Protein AF-A0A7C3DRB5-F1 (afdb_monomer)

Sequence (129 aa):
MKTIPMKATQDRTTARWTPAQTEQFLARLLDSKRLLDAFPGPLPAPCLLRRVPDKGGGEVEAVPLSGTVVVGCKGDSPLCFPEDEILSRRHFRVLVGRNGRCHAEDLHSRNGLWINGRRVQYRLLVHGD

Radius of gyration: 19.9 Å; Cα contacts (8 Å, |Δi|>4): 192; chains: 1; bounding box: 60×51×48 Å

Nearest PDB structures (foldseek):
  3gqs-assembly1_A  TM=7.608E-01  e=3.645E-04  Chlamydia trachomatis D/UW-3/CX
  3gqs-assembly2_B  TM=7.825E-01  e=1.497E-03  Chlamydia trachomatis D/UW-3/CX
  5t2f-assembly1_A  TM=7.765E-01  e=4.520E-03  Saccharomyces cerevisiae S288C
  3mdb-assembly1_A  TM=7.578E-01  e=1.004E-02  Homo sapiens
  1lgp-assembly1_A  TM=7.176E-01  e=3.647E-02  Homo sapiens

Mean predicted aligned error: 8.56 Å

Solvent-accessible surface area (backbone atoms only — not comparable to full-atom values): 7966 Å² total; per-residue (Å²): 142,81,88,76,83,80,76,77,81,80,73,84,81,74,78,80,71,51,73,67,57,47,51,57,48,50,52,51,52,50,52,49,46,53,49,56,75,46,35,94,70,85,81,63,86,55,51,48,78,44,70,43,87,71,96,70,70,59,52,42,48,76,47,75,59,65,56,68,48,50,32,16,26,52,70,91,41,94,52,41,41,73,86,42,82,78,47,26,52,58,21,29,35,41,34,44,43,99,85,71,48,39,32,40,35,40,55,80,27,88,78,59,40,69,59,94,93,36,79,45,61,65,43,80,56,57,95,84,110

Foldseek 3Di:
DDDDDDDPDPDDDPPDDDPVLVVLVVVLVVVLVLQVVLAPDDADAPWDKDQDPDDPSRHIDTGDDDAKAFAFCADDGPNHNVPDPQGHNGAWMWGQDPVRWIKIAGPPIPNADDDSNDGDRMDTDDPSD

Structure (mmCIF, N/CA/C/O backbone):
data_AF-A0A7C3DRB5-F1
#
_entry.id   AF-A0A7C3DRB5-F1
#
loop_
_atom_site.group_PDB
_atom_site.id
_atom_site.type_symbol
_atom_site.label_atom_id
_atom_site.label_alt_id
_atom_site.label_comp_id
_atom_site.label_asym_id
_atom_site.label_entity_id
_atom_site.label_seq_id
_atom_site.pdbx_PDB_ins_code
_atom_site.Cartn_x
_atom_site.Cartn_y
_atom_site.Cartn_z
_atom_site.occupancy
_atom_site.B_iso_or_equiv
_atom_site.auth_seq_id
_atom_site.auth_comp_id
_atom_site.auth_asym_id
_atom_site.auth_atom_id
_atom_site.pdbx_PDB_model_num
ATOM 1 N N . MET A 1 1 ? -43.120 -36.283 -28.402 1.00 39.75 1 MET A N 1
ATOM 2 C CA . MET A 1 1 ? -41.998 -36.526 -27.470 1.00 39.75 1 MET A CA 1
ATOM 3 C C . MET A 1 1 ? -40.693 -36.304 -28.224 1.00 39.75 1 MET A C 1
ATOM 5 O O . MET A 1 1 ? -40.384 -37.092 -29.104 1.00 39.75 1 MET A O 1
ATOM 9 N N . LYS A 1 2 ? -39.987 -35.194 -27.982 1.00 36.50 2 LYS A N 1
ATOM 10 C CA . LYS A 1 2 ? -38.650 -34.937 -28.543 1.00 36.50 2 LYS A CA 1
ATOM 11 C C . LYS A 1 2 ? -37.720 -34.622 -27.376 1.00 36.50 2 LYS A C 1
ATOM 13 O O . LYS A 1 2 ? -37.940 -33.648 -26.664 1.00 36.50 2 LYS A O 1
ATOM 18 N N . THR A 1 3 ? -36.754 -35.498 -27.149 1.00 36.56 3 THR A N 1
ATOM 19 C CA . THR A 1 3 ? -35.747 -35.411 -26.092 1.00 36.56 3 THR A CA 1
ATOM 20 C C . THR A 1 3 ? -34.784 -34.272 -26.419 1.00 36.56 3 THR A C 1
ATOM 22 O O . THR A 1 3 ? -34.144 -34.279 -27.468 1.00 36.56 3 THR A O 1
ATOM 25 N N . ILE A 1 4 ? -34.706 -33.275 -25.541 1.00 41.12 4 ILE A N 1
ATOM 26 C CA . ILE A 1 4 ? -33.722 -32.190 -25.618 1.00 41.12 4 ILE A CA 1
ATOM 27 C C . ILE A 1 4 ? -32.444 -32.715 -24.951 1.00 41.12 4 ILE A C 1
ATOM 29 O O . ILE A 1 4 ? -32.519 -33.117 -23.787 1.00 41.12 4 ILE A O 1
ATOM 33 N N . PRO A 1 5 ? -31.280 -32.749 -25.621 1.00 39.59 5 PRO A N 1
ATOM 34 C CA . PRO A 1 5 ? -30.053 -33.146 -24.953 1.00 39.59 5 PRO A CA 1
ATOM 35 C C . PRO A 1 5 ? -29.643 -32.040 -23.977 1.00 39.59 5 PRO A C 1
ATOM 37 O O . PRO A 1 5 ? -29.442 -30.885 -24.363 1.00 39.59 5 PRO A O 1
ATOM 40 N N . MET A 1 6 ? -29.530 -32.397 -22.697 1.00 40.56 6 MET A N 1
ATOM 41 C CA . MET A 1 6 ? -28.944 -31.534 -21.678 1.00 40.56 6 MET A CA 1
ATOM 42 C C . MET A 1 6 ? -27.478 -31.292 -22.043 1.00 40.56 6 MET A C 1
ATOM 44 O O . MET A 1 6 ? -26.671 -32.221 -22.063 1.00 40.56 6 MET A O 1
ATOM 48 N N . LYS A 1 7 ? -27.129 -30.039 -22.353 1.00 41.56 7 LYS A N 1
ATOM 49 C CA . LYS A 1 7 ? -25.728 -29.623 -22.433 1.00 41.56 7 LYS A CA 1
ATOM 50 C C . LYS A 1 7 ? -25.111 -29.805 -21.051 1.00 41.56 7 LYS A C 1
ATOM 52 O O . LYS A 1 7 ? -25.593 -29.227 -20.080 1.00 41.56 7 LYS A O 1
ATOM 57 N N . ALA A 1 8 ? -24.061 -30.617 -20.992 1.00 42.91 8 ALA A N 1
ATOM 58 C CA . ALA A 1 8 ? -23.230 -30.781 -19.815 1.00 42.91 8 ALA A CA 1
ATOM 59 C C . ALA A 1 8 ? -22.752 -29.405 -19.333 1.00 42.91 8 ALA A C 1
ATOM 61 O O . ALA A 1 8 ? -22.133 -28.650 -20.086 1.00 42.91 8 ALA A O 1
ATOM 62 N N . THR A 1 9 ? -23.076 -29.086 -18.082 1.00 45.62 9 THR A N 1
ATOM 63 C CA . THR A 1 9 ? -22.529 -27.954 -17.341 1.00 45.62 9 THR A CA 1
ATOM 64 C C . THR A 1 9 ? -21.013 -28.094 -17.338 1.00 45.62 9 THR A C 1
ATOM 66 O O . THR A 1 9 ? -20.473 -28.977 -16.675 1.00 45.62 9 THR A O 1
ATOM 69 N N . GLN A 1 10 ? -20.334 -27.270 -18.137 1.00 47.84 10 GLN A N 1
ATOM 70 C CA . GLN A 1 10 ? -18.882 -27.229 -18.153 1.00 47.84 10 GLN A CA 1
ATOM 71 C C . GLN A 1 10 ? -18.379 -26.763 -16.789 1.00 47.84 10 GLN A C 1
ATOM 73 O O . GLN A 1 10 ? -18.777 -25.727 -16.256 1.00 47.84 10 GLN A O 1
ATOM 78 N N . ASP A 1 11 ? -17.537 -27.632 -16.257 1.00 42.75 11 ASP A N 1
ATOM 79 C CA . ASP A 1 11 ? -16.857 -27.619 -14.981 1.00 42.75 11 ASP A CA 1
ATOM 80 C C . ASP A 1 11 ? -16.245 -26.254 -14.634 1.00 42.75 11 ASP A C 1
ATOM 82 O O . ASP A 1 11 ? -15.664 -25.567 -15.481 1.00 42.75 11 ASP A O 1
ATOM 86 N N . ARG A 1 12 ? -16.358 -25.862 -13.362 1.00 51.88 12 ARG A N 1
ATOM 87 C CA . ARG A 1 12 ? -15.732 -24.648 -12.830 1.00 51.88 12 ARG A CA 1
ATOM 88 C C . ARG A 1 12 ? -14.220 -24.785 -12.993 1.00 51.88 12 ARG A C 1
ATOM 90 O O . ARG A 1 12 ? -13.591 -25.587 -12.317 1.00 51.88 12 ARG A O 1
ATOM 97 N N . THR A 1 13 ? -13.637 -23.973 -13.866 1.00 48.19 13 THR A N 1
ATOM 98 C CA . THR A 1 13 ? -12.195 -23.857 -14.113 1.00 48.19 13 THR A CA 1
ATOM 99 C C . THR A 1 13 ? -11.384 -23.726 -12.817 1.00 48.19 13 THR A C 1
ATOM 101 O O . THR A 1 13 ? -11.143 -22.620 -12.334 1.00 48.19 13 THR A O 1
ATOM 104 N N . THR A 1 14 ? -10.879 -24.839 -12.280 1.00 56.34 14 THR A N 1
ATOM 105 C CA . THR A 1 14 ? -9.668 -24.843 -11.453 1.00 56.34 14 THR A CA 1
ATOM 106 C C . THR A 1 14 ? -8.497 -24.624 -12.399 1.00 56.34 14 THR A C 1
ATOM 108 O O . THR A 1 14 ? -7.937 -25.577 -12.945 1.00 56.34 14 THR A O 1
ATOM 111 N N . ALA A 1 15 ? -8.166 -23.363 -12.674 1.00 62.31 15 ALA A N 1
ATOM 112 C CA . ALA A 1 15 ? -6.951 -23.049 -13.410 1.00 62.31 15 ALA A CA 1
ATOM 113 C C . ALA A 1 15 ? -5.764 -23.646 -12.637 1.00 62.31 15 ALA A C 1
ATOM 115 O O . ALA A 1 15 ? -5.456 -23.204 -11.531 1.00 62.31 15 ALA A O 1
ATOM 116 N N . ARG A 1 16 ? -5.135 -24.686 -13.195 1.00 81.50 16 ARG A N 1
ATOM 117 C CA . ARG A 1 16 ? -3.928 -25.283 -12.618 1.00 81.50 16 ARG A CA 1
ATOM 118 C C . ARG A 1 16 ? -2.801 -24.266 -12.750 1.00 81.50 16 ARG A C 1
ATOM 120 O O . ARG A 1 16 ? -2.435 -23.897 -13.862 1.00 81.50 16 ARG A O 1
ATOM 127 N N . TRP A 1 17 ? -2.291 -23.787 -11.623 1.00 84.81 17 TRP A N 1
ATOM 128 C CA . TRP A 1 17 ? -1.124 -22.911 -11.603 1.00 84.81 17 TRP A CA 1
ATOM 129 C C . TRP A 1 17 ? 0.126 -23.685 -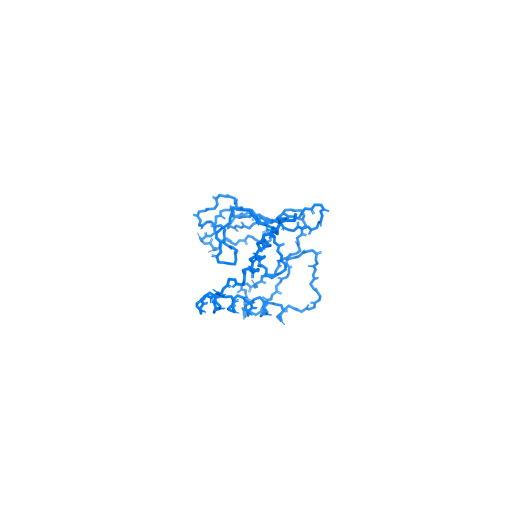12.017 1.00 84.81 17 TRP A C 1
ATOM 131 O O . TRP A 1 17 ? 0.260 -24.874 -11.717 1.00 84.81 17 TRP A O 1
ATOM 141 N N . THR A 1 18 ? 1.047 -23.010 -12.702 1.00 91.31 18 THR A N 1
ATOM 142 C CA . THR A 1 18 ? 2.374 -23.574 -12.969 1.00 91.31 18 THR A CA 1
ATOM 143 C C . THR A 1 18 ? 3.179 -23.673 -11.666 1.00 91.31 18 THR A C 1
ATOM 145 O O . THR A 1 18 ? 2.907 -22.920 -10.726 1.00 91.31 18 THR A O 1
ATOM 148 N N . PRO A 1 19 ? 4.208 -24.539 -11.585 1.00 92.75 19 PRO A N 1
ATOM 149 C CA . PRO A 1 19 ? 5.084 -24.597 -10.413 1.00 92.75 19 PRO A CA 1
ATOM 150 C C . PRO A 1 19 ? 5.662 -23.229 -10.019 1.00 92.75 19 PRO A C 1
ATOM 152 O O . PRO A 1 19 ? 5.604 -22.857 -8.852 1.00 92.75 19 PRO A O 1
ATOM 155 N N . ALA A 1 20 ? 6.104 -22.434 -10.999 1.00 89.12 20 ALA A N 1
ATOM 156 C CA . ALA A 1 20 ? 6.634 -21.090 -10.764 1.00 89.12 20 ALA A CA 1
ATOM 157 C C . ALA A 1 20 ? 5.576 -20.116 -10.210 1.00 89.12 20 ALA A C 1
ATOM 159 O O . ALA A 1 20 ? 5.860 -19.325 -9.314 1.00 89.12 20 ALA A O 1
ATOM 160 N N . GLN A 1 21 ? 4.333 -20.178 -10.706 1.00 86.94 21 GLN A N 1
ATOM 161 C CA . GLN A 1 21 ? 3.233 -19.361 -10.175 1.00 86.94 21 GLN A CA 1
ATOM 162 C C . GLN A 1 21 ? 2.896 -19.741 -8.730 1.00 86.94 21 GLN A C 1
ATOM 164 O O . GLN A 1 21 ? 2.633 -18.862 -7.907 1.00 86.94 21 GLN A O 1
ATOM 169 N N . THR A 1 22 ? 2.929 -21.039 -8.420 1.00 89.25 22 THR A N 1
ATOM 170 C CA . THR A 1 22 ? 2.743 -21.556 -7.063 1.00 89.25 22 THR A CA 1
ATOM 171 C C . THR A 1 22 ? 3.852 -21.078 -6.135 1.00 89.25 22 THR A C 1
ATOM 173 O O . THR A 1 22 ? 3.553 -20.544 -5.073 1.00 89.25 22 THR A O 1
ATOM 176 N N . GLU A 1 23 ? 5.116 -21.184 -6.540 1.00 91.00 23 GLU A N 1
ATOM 177 C CA . GLU A 1 23 ? 6.256 -20.706 -5.754 1.00 91.00 23 GLU A CA 1
ATOM 178 C C . GLU A 1 23 ? 6.171 -19.196 -5.489 1.00 91.00 23 GLU A C 1
ATOM 180 O O . GLU A 1 23 ? 6.267 -18.762 -4.343 1.00 91.00 23 GLU A O 1
ATOM 185 N N . GLN A 1 24 ? 5.870 -18.393 -6.515 1.00 88.25 24 GLN A N 1
ATOM 186 C CA . GLN A 1 24 ? 5.691 -16.947 -6.362 1.00 88.25 24 GLN A CA 1
ATOM 187 C C . GLN A 1 24 ? 4.517 -16.599 -5.435 1.00 88.25 24 GLN A C 1
ATOM 189 O O . GLN A 1 24 ? 4.541 -15.581 -4.742 1.00 88.25 24 GLN A O 1
ATOM 194 N N . PHE A 1 25 ? 3.447 -17.393 -5.435 1.00 87.56 25 PHE A N 1
ATOM 195 C CA . PHE A 1 25 ? 2.352 -17.221 -4.485 1.00 87.56 25 PHE A CA 1
ATOM 196 C C . PHE A 1 25 ? 2.750 -17.595 -3.061 1.00 87.56 25 PHE A C 1
ATOM 198 O O . PHE A 1 25 ? 2.481 -16.821 -2.147 1.00 87.56 25 PHE A O 1
ATOM 205 N N . LEU A 1 26 ? 3.413 -18.735 -2.872 1.00 90.31 26 LEU A N 1
ATOM 206 C CA . LEU A 1 26 ? 3.866 -19.179 -1.557 1.00 90.31 26 LEU A CA 1
ATOM 207 C C . LEU A 1 26 ? 4.870 -18.196 -0.956 1.00 90.31 26 LEU A C 1
ATOM 209 O O . LEU A 1 26 ? 4.745 -17.867 0.218 1.00 90.31 26 LEU A O 1
ATOM 213 N N . ALA A 1 27 ? 5.798 -17.664 -1.755 1.00 89.31 27 ALA A N 1
ATOM 214 C CA . ALA A 1 27 ? 6.732 -16.630 -1.317 1.00 89.31 27 ALA A CA 1
ATOM 215 C C . ALA A 1 27 ? 5.993 -15.391 -0.782 1.00 89.31 27 ALA A C 1
ATOM 217 O O . ALA A 1 27 ? 6.233 -14.973 0.347 1.00 89.31 27 ALA A O 1
ATOM 218 N N . ARG A 1 28 ? 5.012 -14.874 -1.538 1.00 88.12 28 ARG A N 1
ATOM 219 C CA . ARG A 1 28 ? 4.179 -13.739 -1.105 1.00 88.12 28 ARG A CA 1
ATOM 220 C C . ARG A 1 28 ? 3.402 -14.047 0.172 1.00 88.12 28 ARG A C 1
ATOM 222 O O . ARG A 1 28 ? 3.403 -13.240 1.091 1.00 88.12 28 ARG A O 1
ATOM 229 N N . LEU A 1 29 ? 2.777 -15.222 0.249 1.00 88.12 29 LEU A N 1
ATOM 230 C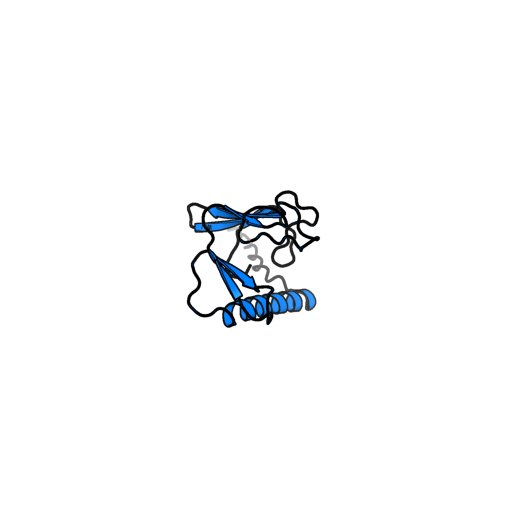 CA . LEU A 1 29 ? 2.016 -15.635 1.428 1.00 88.12 29 LEU A CA 1
ATOM 231 C C . LEU A 1 29 ? 2.911 -15.743 2.671 1.00 88.12 29 LEU A C 1
ATOM 233 O O . LEU A 1 29 ? 2.504 -15.331 3.756 1.00 88.12 29 LEU A O 1
ATOM 237 N N . LEU A 1 30 ? 4.126 -16.276 2.520 1.00 89.88 30 LEU A N 1
ATOM 238 C CA . LEU A 1 30 ? 5.108 -16.353 3.599 1.00 89.88 30 LEU A CA 1
ATOM 239 C C . LEU A 1 30 ? 5.573 -14.963 4.037 1.00 89.88 30 LEU A C 1
ATOM 241 O O . LEU A 1 30 ? 5.716 -14.735 5.234 1.00 89.88 30 LEU A O 1
ATOM 245 N N . ASP A 1 31 ? 5.765 -14.028 3.109 1.00 86.25 31 ASP A N 1
ATOM 246 C CA . ASP A 1 31 ? 6.136 -12.654 3.448 1.00 86.25 31 ASP A CA 1
ATOM 247 C C . ASP A 1 31 ? 5.009 -11.915 4.178 1.00 86.25 31 ASP A C 1
ATOM 249 O O . ASP A 1 31 ? 5.263 -11.318 5.227 1.00 86.25 31 ASP A O 1
ATOM 253 N N . SER A 1 32 ? 3.758 -12.039 3.718 1.00 88.19 32 SER A N 1
ATOM 254 C CA . SER A 1 32 ? 2.588 -11.520 4.439 1.00 88.19 32 SER A CA 1
ATOM 255 C C . SER A 1 32 ? 2.472 -12.146 5.830 1.00 88.19 32 SER A C 1
ATOM 257 O O . SER A 1 32 ? 2.266 -11.434 6.812 1.00 88.19 32 SER A O 1
ATOM 259 N N . LYS A 1 33 ? 2.669 -13.468 5.947 1.00 89.38 33 LYS A N 1
ATOM 260 C CA . LYS A 1 33 ? 2.667 -14.163 7.240 1.00 89.38 33 LYS A CA 1
ATOM 261 C C . LYS A 1 33 ? 3.765 -13.640 8.168 1.00 89.38 33 LYS A C 1
ATOM 263 O O . LYS A 1 33 ? 3.483 -13.379 9.329 1.00 89.38 33 LYS A O 1
ATOM 268 N N . ARG A 1 34 ? 4.988 -13.436 7.671 1.00 88.81 34 ARG A N 1
ATOM 269 C CA . ARG A 1 34 ? 6.100 -12.881 8.463 1.00 88.81 34 ARG A CA 1
ATOM 270 C C . ARG A 1 34 ? 5.798 -11.479 8.982 1.00 88.81 34 ARG A C 1
ATOM 272 O O . ARG A 1 34 ? 6.201 -11.166 10.094 1.00 88.81 34 ARG A O 1
ATOM 279 N N . LEU A 1 35 ? 5.127 -10.639 8.190 1.00 88.94 35 LEU A N 1
ATOM 280 C CA . LEU A 1 35 ? 4.699 -9.312 8.643 1.00 88.94 35 LEU A CA 1
ATOM 281 C C . LEU A 1 35 ? 3.671 -9.414 9.771 1.00 88.94 35 LEU A C 1
ATOM 283 O O . LEU A 1 35 ? 3.803 -8.725 10.777 1.00 88.94 35 LEU A O 1
ATOM 287 N N . LEU A 1 36 ? 2.676 -10.289 9.610 1.00 89.81 36 LEU A N 1
ATOM 288 C CA . LEU A 1 36 ? 1.638 -10.517 10.614 1.00 89.81 36 LEU A CA 1
ATOM 289 C C . LEU A 1 36 ? 2.212 -11.086 11.916 1.00 89.81 36 LEU A C 1
ATOM 291 O O . LEU A 1 36 ? 1.892 -10.582 12.985 1.00 89.81 36 LEU A O 1
ATOM 295 N N . ASP A 1 37 ? 3.079 -12.095 11.825 1.00 90.44 37 ASP A N 1
ATOM 296 C CA . ASP A 1 37 ? 3.702 -12.738 12.988 1.00 90.44 37 ASP A CA 1
ATOM 297 C C . ASP A 1 37 ? 4.630 -11.771 13.754 1.00 90.44 37 ASP A C 1
ATOM 299 O O . ASP A 1 37 ? 4.814 -11.920 14.960 1.00 90.44 37 ASP A O 1
ATOM 303 N N . ALA A 1 38 ? 5.215 -10.782 13.068 1.00 89.31 38 ALA A N 1
ATOM 304 C CA . ALA A 1 38 ? 6.085 -9.773 13.671 1.00 89.31 38 ALA A CA 1
ATOM 305 C C . ALA A 1 38 ? 5.326 -8.569 14.259 1.00 89.31 38 ALA A C 1
ATOM 307 O O . ALA A 1 38 ? 5.928 -7.776 14.982 1.00 89.31 38 ALA A O 1
ATOM 308 N N . PHE A 1 39 ? 4.031 -8.408 13.967 1.00 89.75 39 PHE A N 1
ATOM 309 C CA . PHE A 1 39 ? 3.241 -7.293 14.481 1.00 89.75 39 PHE A CA 1
ATOM 310 C C . PHE A 1 39 ? 2.722 -7.594 15.903 1.00 89.75 39 PHE A C 1
ATOM 312 O O . PHE A 1 39 ? 1.957 -8.546 16.093 1.00 89.75 39 PHE A O 1
ATOM 319 N N . PRO A 1 40 ? 3.090 -6.797 16.923 1.00 83.88 40 PRO A N 1
ATOM 320 C CA . PRO A 1 40 ? 2.678 -7.055 18.295 1.00 83.88 40 PRO A CA 1
ATOM 321 C C . PRO A 1 40 ? 1.253 -6.540 18.543 1.00 83.88 40 PRO A C 1
ATOM 323 O O . PRO A 1 40 ? 1.037 -5.365 18.831 1.00 83.88 40 PRO A O 1
ATOM 326 N N . GLY A 1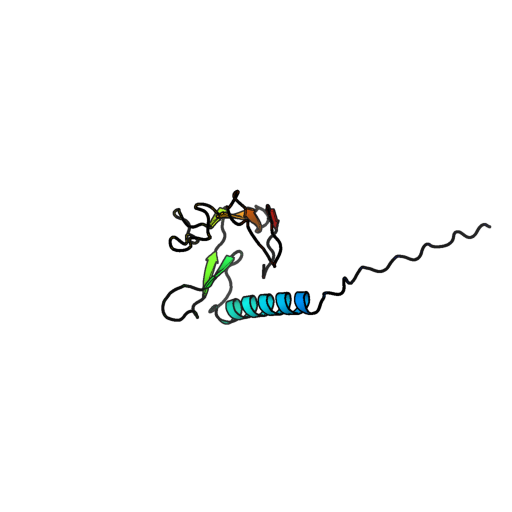 41 ? 0.264 -7.433 18.483 1.00 87.44 41 GLY A N 1
ATOM 327 C CA . GLY A 1 41 ? -1.095 -7.163 18.964 1.00 87.44 41 GLY A CA 1
ATOM 328 C C . GLY A 1 41 ? -2.180 -7.136 17.882 1.00 87.44 41 GLY A C 1
ATOM 329 O O . GLY A 1 41 ? -1.979 -7.629 16.772 1.00 87.44 41 GLY A O 1
ATOM 330 N N . PRO A 1 42 ? -3.383 -6.629 18.213 1.00 90.12 42 PRO A N 1
ATOM 331 C CA . PRO A 1 42 ? -4.506 -6.631 17.285 1.00 90.12 42 PRO A CA 1
ATOM 332 C C . PRO A 1 42 ? -4.303 -5.610 16.160 1.00 90.12 42 PRO A C 1
ATOM 334 O O . PRO A 1 42 ? -3.924 -4.465 16.402 1.00 90.12 42 PRO A O 1
ATOM 337 N N . LEU A 1 43 ? -4.615 -6.010 14.926 1.00 88.75 43 LEU A N 1
ATOM 338 C CA . LEU A 1 43 ? -4.530 -5.121 13.770 1.00 88.75 43 LEU A CA 1
ATOM 339 C C . LEU A 1 43 ? -5.627 -4.047 13.817 1.00 88.75 43 LEU A C 1
ATOM 341 O O . LEU A 1 43 ? -6.808 -4.396 13.923 1.00 88.75 43 LEU A O 1
ATOM 345 N N . PRO A 1 44 ? -5.288 -2.756 13.657 1.00 87.69 44 PRO A N 1
ATOM 346 C CA . PRO A 1 44 ? -6.297 -1.736 13.413 1.00 87.69 44 PRO A CA 1
ATOM 347 C C . PRO A 1 44 ? -6.936 -1.973 12.036 1.00 87.69 44 PRO A C 1
ATOM 349 O O . PRO A 1 44 ? -6.238 -2.212 11.054 1.00 87.69 44 PRO A O 1
ATOM 352 N N . ALA A 1 45 ? -8.264 -1.920 11.935 1.00 84.50 45 ALA A N 1
ATOM 353 C CA . ALA A 1 45 ? -8.966 -2.148 10.673 1.00 84.50 45 ALA A CA 1
ATOM 354 C C . ALA A 1 45 ? -9.615 -0.853 10.145 1.00 84.50 45 ALA A C 1
ATOM 356 O O . ALA A 1 45 ? -10.382 -0.237 10.889 1.00 84.50 45 ALA A O 1
ATOM 357 N N . PRO A 1 46 ? -9.395 -0.466 8.869 1.00 92.62 46 PRO A N 1
ATOM 358 C CA . PRO A 1 46 ? -8.408 -1.001 7.918 1.00 92.62 46 PRO A CA 1
ATOM 359 C C . PRO A 1 46 ? -6.997 -0.406 8.123 1.00 92.62 46 PRO A C 1
ATOM 361 O O . PRO A 1 46 ? -6.863 0.760 8.486 1.00 92.62 46 PRO A O 1
ATOM 364 N N . CYS A 1 47 ? -5.937 -1.172 7.843 1.00 93.44 47 CYS A N 1
ATOM 365 C CA . CYS A 1 47 ? -4.548 -0.689 7.875 1.00 93.44 47 CYS A CA 1
ATOM 366 C C . CYS A 1 47 ? -3.672 -1.332 6.790 1.00 93.44 47 CYS A C 1
ATOM 368 O O . CYS A 1 47 ? -4.035 -2.361 6.216 1.00 93.44 47 CYS A O 1
ATOM 370 N N . LEU A 1 48 ? -2.513 -0.722 6.534 1.00 93.19 48 LEU A N 1
ATOM 371 C CA . LEU A 1 48 ? -1.382 -1.357 5.854 1.00 93.19 48 LEU A CA 1
ATOM 372 C C . LEU A 1 48 ? -0.321 -1.736 6.883 1.00 93.19 48 LEU A C 1
ATOM 374 O O . LEU A 1 48 ? -0.074 -0.968 7.808 1.00 93.19 48 LEU A O 1
ATOM 378 N N . LEU A 1 49 ? 0.336 -2.877 6.692 1.00 92.25 49 LEU A N 1
ATOM 379 C CA . LEU A 1 49 ? 1.533 -3.234 7.450 1.00 92.25 49 LEU A CA 1
ATOM 380 C C . LEU A 1 49 ? 2.774 -2.927 6.620 1.00 92.25 49 LEU A C 1
ATOM 382 O O . LEU A 1 49 ? 2.830 -3.288 5.443 1.00 92.25 49 LEU A O 1
ATOM 386 N N . ARG A 1 50 ? 3.782 -2.304 7.230 1.00 88.75 50 ARG A N 1
ATOM 387 C CA . ARG A 1 50 ? 5.097 -2.122 6.605 1.00 88.75 50 ARG A CA 1
ATOM 388 C C . ARG A 1 50 ? 6.222 -2.464 7.569 1.00 88.75 50 ARG A C 1
ATOM 390 O O . ARG A 1 50 ? 6.069 -2.330 8.780 1.00 88.75 50 ARG A O 1
ATOM 397 N N . ARG A 1 51 ? 7.368 -2.869 7.018 1.00 87.88 51 ARG A N 1
ATOM 398 C CA . ARG A 1 51 ? 8.615 -2.951 7.788 1.00 87.88 51 ARG A CA 1
ATOM 399 C C . ARG A 1 51 ? 9.159 -1.549 8.010 1.00 87.88 51 ARG A C 1
ATOM 401 O O . ARG A 1 51 ? 9.201 -0.757 7.068 1.00 87.88 51 ARG A O 1
ATOM 408 N N . VAL A 1 52 ? 9.594 -1.279 9.233 1.00 83.56 52 VAL A N 1
ATOM 409 C CA . VAL A 1 52 ? 10.340 -0.065 9.554 1.00 83.56 52 VAL A CA 1
ATOM 410 C C . VAL A 1 52 ? 11.789 -0.265 9.084 1.00 83.56 52 VAL A C 1
ATOM 412 O O . VAL A 1 52 ? 12.381 -1.303 9.394 1.00 83.56 52 VAL A O 1
ATOM 415 N N . PRO A 1 53 ? 12.372 0.677 8.319 1.00 73.19 53 PRO A N 1
ATOM 416 C CA . PRO A 1 53 ? 13.729 0.526 7.792 1.00 73.19 53 PRO A CA 1
ATOM 417 C C . PRO A 1 53 ? 14.841 0.415 8.855 1.00 73.19 53 PRO A C 1
ATOM 419 O O . PRO A 1 53 ? 15.890 -0.151 8.556 1.00 73.19 53 PRO A O 1
ATOM 422 N N . ASP A 1 54 ? 14.637 0.894 10.090 1.00 67.75 54 ASP A N 1
ATOM 423 C CA . ASP A 1 54 ? 15.742 1.119 11.033 1.00 67.75 54 ASP A CA 1
ATOM 424 C C . ASP A 1 54 ? 15.990 0.029 12.102 1.00 67.75 54 ASP A C 1
ATOM 426 O O . ASP A 1 54 ? 15.097 -0.608 12.656 1.00 67.75 54 ASP A O 1
ATOM 430 N N . LYS A 1 55 ? 17.295 -0.147 12.372 1.00 50.34 55 LYS A N 1
ATOM 431 C CA . LYS A 1 55 ? 18.028 -0.903 13.418 1.00 50.34 55 LYS A CA 1
ATOM 432 C C . LYS A 1 55 ? 17.860 -2.418 13.572 1.00 50.34 55 LYS A C 1
ATOM 434 O O . LYS A 1 55 ? 18.649 -3.010 14.307 1.00 50.34 55 LYS A O 1
ATOM 439 N N . GLY A 1 56 ? 16.977 -3.083 12.834 1.00 59.47 56 GLY A N 1
ATOM 440 C CA . GLY A 1 56 ? 16.968 -4.557 12.849 1.00 59.47 56 GLY A CA 1
ATOM 441 C C . GLY A 1 56 ? 16.175 -5.263 11.756 1.00 59.47 56 GLY A C 1
ATOM 442 O O . GLY A 1 56 ? 16.138 -6.490 11.756 1.00 59.47 56 GLY A O 1
ATOM 443 N N . GLY A 1 57 ? 15.504 -4.531 10.856 1.00 61.28 57 GLY A N 1
ATOM 444 C CA . GLY A 1 57 ? 14.694 -5.101 9.765 1.00 61.28 57 GLY A CA 1
ATOM 445 C C . GLY A 1 57 ? 13.499 -5.964 10.210 1.00 61.28 57 GLY A C 1
ATOM 446 O O . GLY A 1 57 ? 12.806 -6.549 9.369 1.00 61.28 57 GLY A O 1
ATOM 447 N N . GLY A 1 58 ? 13.267 -6.068 11.521 1.00 72.62 58 GLY A N 1
ATOM 448 C CA . GLY A 1 58 ? 12.266 -6.937 12.134 1.00 72.62 58 GLY A CA 1
ATOM 449 C C . GLY A 1 58 ? 11.026 -6.212 12.644 1.00 72.62 58 GLY A C 1
ATOM 450 O O . GLY A 1 58 ? 10.003 -6.863 12.821 1.00 72.62 58 GLY A O 1
ATOM 451 N N . GLU A 1 59 ? 11.093 -4.897 12.860 1.00 85.31 59 GLU A N 1
ATOM 452 C CA . GLU A 1 59 ? 9.952 -4.144 13.377 1.00 85.31 59 GLU A CA 1
ATOM 453 C C . GLU A 1 59 ? 8.931 -3.878 12.268 1.00 85.31 59 GLU A C 1
ATOM 455 O O . GLU A 1 59 ? 9.270 -3.482 11.146 1.00 85.31 59 GLU A O 1
ATOM 460 N N . VAL A 1 60 ? 7.668 -4.142 12.589 1.00 90.62 60 VAL A N 1
ATOM 461 C CA . VAL A 1 60 ? 6.528 -3.945 11.699 1.00 90.62 60 VAL A CA 1
ATOM 462 C C . VAL A 1 60 ? 5.605 -2.930 12.339 1.00 90.62 60 VAL A C 1
ATOM 464 O O . VAL A 1 60 ? 5.200 -3.085 13.488 1.00 90.62 60 VAL A O 1
ATOM 467 N N . GLU A 1 61 ? 5.227 -1.921 11.567 1.00 90.75 61 GLU A N 1
ATOM 468 C CA . GLU A 1 61 ? 4.234 -0.939 11.976 1.00 90.75 61 GLU A CA 1
ATOM 469 C C . GLU A 1 61 ? 2.949 -1.086 11.159 1.00 90.75 61 GLU A C 1
ATOM 471 O O . GLU A 1 61 ? 2.963 -1.471 9.984 1.00 90.75 61 GLU A O 1
ATOM 476 N N . ALA A 1 62 ? 1.831 -0.747 11.796 1.00 92.38 62 ALA A N 1
ATOM 477 C CA . ALA A 1 62 ? 0.552 -0.592 11.130 1.00 92.38 62 ALA A CA 1
ATOM 478 C C . ALA A 1 62 ? 0.317 0.885 10.825 1.00 92.38 62 ALA A C 1
ATOM 480 O O . ALA A 1 62 ? 0.369 1.726 11.719 1.00 92.38 62 ALA A O 1
ATOM 481 N N . VAL A 1 63 ? -0.011 1.182 9.572 1.00 91.75 63 VAL A N 1
ATOM 482 C CA . VAL A 1 63 ? -0.463 2.497 9.123 1.00 91.75 63 VAL A CA 1
ATOM 483 C C . VAL A 1 63 ? -1.981 2.432 8.967 1.00 91.75 63 VAL A C 1
ATOM 485 O O . VAL A 1 63 ? -2.464 1.826 8.001 1.00 91.75 63 VAL A O 1
ATOM 488 N N . PRO A 1 64 ? -2.762 3.003 9.905 1.00 92.25 64 PRO A N 1
ATOM 489 C CA . PRO A 1 64 ? -4.212 3.036 9.793 1.00 92.25 64 PRO A CA 1
ATOM 490 C C . PRO A 1 64 ? -4.632 3.765 8.519 1.00 92.25 64 PRO A C 1
ATOM 492 O O . PRO A 1 64 ? -4.106 4.827 8.184 1.00 92.25 64 PRO A O 1
ATOM 495 N N . LEU A 1 65 ? -5.599 3.196 7.812 1.00 92.31 65 LEU A N 1
ATOM 496 C CA . LEU A 1 65 ? -6.150 3.787 6.607 1.00 92.31 65 LEU A CA 1
ATOM 497 C C . LEU A 1 65 ? -7.438 4.530 6.957 1.00 92.31 65 LEU A C 1
ATOM 499 O O . LEU A 1 65 ? -8.433 3.936 7.369 1.00 92.31 65 LEU A O 1
ATOM 503 N N . SER A 1 66 ? -7.438 5.840 6.737 1.00 89.75 66 SER A N 1
ATOM 504 C CA . SER A 1 66 ? -8.636 6.672 6.790 1.00 89.75 66 SER A CA 1
ATOM 505 C C . SER A 1 66 ? -8.631 7.647 5.614 1.00 89.75 66 SER A C 1
ATOM 507 O O . SER A 1 66 ? -7.612 8.24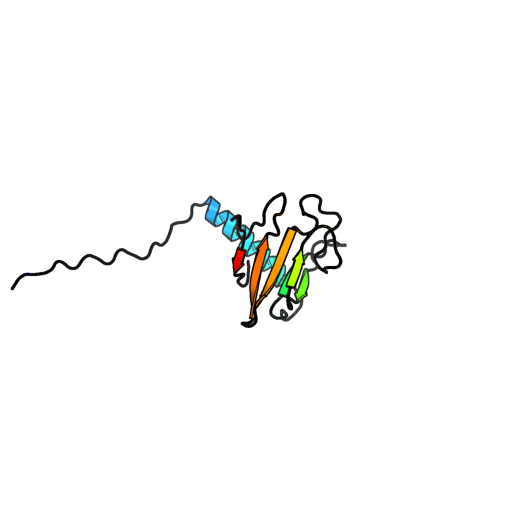5 5.273 1.00 89.75 66 SER A O 1
ATOM 509 N N . GLY A 1 67 ? -9.768 7.768 4.924 1.00 92.25 67 GLY A N 1
ATOM 510 C CA . GLY A 1 67 ? -9.879 8.640 3.755 1.00 92.25 67 GLY A CA 1
ATOM 511 C C . GLY A 1 67 ? -8.953 8.220 2.609 1.00 92.25 67 GLY A C 1
ATOM 512 O O . GLY A 1 67 ? -9.220 7.235 1.928 1.00 92.25 67 GLY A O 1
ATOM 513 N N . THR A 1 68 ? -7.904 8.998 2.342 1.00 94.44 68 THR A N 1
ATOM 514 C CA . THR A 1 68 ? -6.932 8.731 1.270 1.00 94.44 68 THR A CA 1
ATOM 515 C C . THR A 1 68 ? -5.512 8.854 1.798 1.00 94.44 68 THR A C 1
ATOM 517 O O . THR A 1 68 ? -5.131 9.909 2.296 1.00 94.44 68 THR A O 1
ATOM 520 N N . VAL A 1 69 ? -4.711 7.810 1.600 1.00 95.00 69 VAL A N 1
ATOM 521 C CA . VAL A 1 69 ? -3.277 7.800 1.903 1.00 95.00 69 VAL A CA 1
ATOM 522 C C . VAL A 1 69 ? -2.503 7.702 0.594 1.00 95.00 69 VAL A C 1
ATOM 524 O O . VAL A 1 69 ? -2.790 6.844 -0.237 1.00 95.00 69 VAL A O 1
ATOM 527 N N . VAL A 1 70 ? -1.539 8.596 0.381 1.00 96.50 70 VAL A N 1
ATOM 528 C CA . VAL A 1 70 ? -0.688 8.602 -0.819 1.00 96.50 70 VAL A CA 1
ATOM 529 C C . VAL A 1 70 ? 0.647 7.946 -0.491 1.00 96.50 70 VAL A C 1
ATOM 531 O O . VAL A 1 70 ? 1.219 8.216 0.558 1.00 96.50 70 VAL A O 1
ATOM 534 N N . VAL A 1 71 ? 1.153 7.121 -1.399 1.00 96.06 71 VAL A N 1
ATOM 535 C CA . VAL A 1 71 ? 2.479 6.507 -1.309 1.00 96.06 71 VAL A CA 1
ATOM 536 C C . VAL A 1 71 ? 3.362 7.070 -2.414 1.00 96.06 71 VAL A C 1
ATOM 538 O O . VAL A 1 71 ? 2.933 7.181 -3.567 1.00 96.06 71 VAL A O 1
ATOM 541 N N . GLY A 1 72 ? 4.593 7.442 -2.084 1.00 96.38 72 GLY A N 1
ATOM 542 C CA . GLY A 1 72 ? 5.550 7.975 -3.051 1.00 96.38 72 GLY A CA 1
ATOM 543 C C . GLY A 1 72 ? 6.833 8.461 -2.394 1.00 96.38 72 GLY A C 1
ATOM 544 O O . GLY A 1 72 ? 6.988 8.354 -1.185 1.00 96.38 72 GLY A O 1
ATOM 545 N N . CYS A 1 73 ? 7.746 9.012 -3.190 1.00 96.00 73 CYS A N 1
ATOM 546 C CA . CYS A 1 73 ? 9.022 9.528 -2.684 1.00 96.00 73 CYS A CA 1
ATOM 547 C C . CYS A 1 73 ? 8.987 11.007 -2.263 1.00 96.00 73 CYS A C 1
ATOM 549 O O . CYS A 1 73 ? 9.999 11.547 -1.829 1.00 96.00 73 CYS A O 1
ATOM 551 N N . LYS A 1 74 ? 7.852 11.710 -2.411 1.00 94.31 74 LYS A N 1
ATOM 552 C CA . LYS A 1 74 ? 7.698 13.097 -1.936 1.00 94.31 74 LYS A CA 1
ATOM 553 C C . LYS A 1 74 ? 6.307 13.367 -1.365 1.00 94.31 74 LYS A C 1
ATOM 555 O O . LYS A 1 74 ? 5.301 12.970 -1.949 1.00 94.31 74 LYS A O 1
ATOM 560 N N . GLY A 1 75 ? 6.257 14.166 -0.303 1.00 91.25 75 GLY A N 1
ATOM 561 C CA . GLY A 1 75 ? 5.029 14.652 0.332 1.00 91.25 75 GLY A CA 1
ATOM 562 C C . GLY A 1 75 ? 4.989 14.352 1.827 1.00 91.25 75 GLY A C 1
ATOM 563 O O . GLY A 1 75 ? 5.919 13.761 2.366 1.00 91.25 75 GLY A O 1
ATOM 564 N N . ASP A 1 76 ? 3.882 14.727 2.464 1.00 88.12 76 ASP A N 1
ATOM 565 C CA . ASP A 1 76 ? 3.726 14.697 3.930 1.00 88.12 76 ASP A CA 1
ATOM 566 C C . ASP A 1 76 ? 2.991 13.442 4.440 1.00 88.12 76 ASP A C 1
ATOM 568 O O . ASP A 1 76 ? 2.525 13.383 5.575 1.00 88.12 76 ASP A O 1
ATOM 572 N N . SER A 1 77 ? 2.824 12.435 3.580 1.00 88.81 77 SER A N 1
ATOM 573 C CA . SER A 1 77 ? 2.171 11.177 3.949 1.00 88.81 77 SER A CA 1
ATOM 574 C C . SER A 1 77 ? 3.076 10.332 4.852 1.00 88.81 77 SER A C 1
ATOM 576 O O . SER A 1 77 ? 4.281 10.285 4.602 1.00 88.81 77 SER A O 1
ATOM 578 N N . PRO A 1 78 ? 2.528 9.561 5.814 1.00 85.94 78 PRO A N 1
ATOM 579 C CA . PRO A 1 78 ? 3.318 8.591 6.580 1.00 85.94 78 PRO A CA 1
ATOM 580 C C . PRO A 1 78 ? 3.999 7.539 5.691 1.00 85.94 78 PRO A C 1
ATOM 582 O O . PRO A 1 78 ? 5.009 6.960 6.079 1.00 85.94 78 PRO A O 1
ATOM 585 N N . LEU A 1 79 ? 3.474 7.312 4.482 1.00 91.38 79 LEU A N 1
ATOM 586 C CA . LEU A 1 79 ? 4.034 6.414 3.467 1.00 91.38 79 LEU A CA 1
ATOM 587 C C . LEU A 1 79 ? 4.840 7.176 2.400 1.00 91.38 79 LEU A C 1
ATOM 589 O O . LEU A 1 79 ? 4.768 6.869 1.207 1.00 91.38 79 LEU A O 1
ATOM 593 N N . CYS A 1 80 ? 5.569 8.204 2.830 1.00 93.00 80 CYS A N 1
ATOM 594 C CA . CYS A 1 80 ? 6.582 8.877 2.031 1.00 93.00 80 CYS A CA 1
ATOM 595 C C . CYS A 1 80 ? 7.936 8.182 2.229 1.00 93.00 80 CYS A C 1
ATOM 597 O O . CYS A 1 80 ? 8.346 7.963 3.367 1.00 93.00 80 CYS A O 1
ATOM 599 N N . PHE A 1 81 ? 8.619 7.848 1.135 1.00 92.31 81 PHE A N 1
ATOM 600 C CA . PHE A 1 81 ? 9.923 7.175 1.144 1.00 92.31 81 PHE A CA 1
ATOM 601 C C . PHE A 1 81 ? 10.923 7.977 0.294 1.00 92.31 81 PHE A C 1
ATOM 603 O O . PHE A 1 81 ? 11.077 7.691 -0.897 1.00 92.31 81 PHE A O 1
ATOM 610 N N . PRO A 1 82 ? 11.532 9.039 0.852 1.00 91.94 82 PRO A N 1
ATOM 611 C CA . PRO A 1 82 ? 12.377 9.972 0.102 1.00 91.94 82 PRO A CA 1
ATOM 612 C C . PRO A 1 82 ? 13.598 9.338 -0.569 1.00 91.94 82 PRO A C 1
ATOM 614 O O . PRO A 1 82 ? 14.037 9.822 -1.611 1.00 91.94 82 PRO A O 1
ATOM 617 N N . GLU A 1 83 ? 14.127 8.265 0.014 1.00 91.44 83 GLU A N 1
ATOM 618 C CA . GLU A 1 83 ? 15.328 7.562 -0.439 1.00 91.44 83 GLU A CA 1
ATOM 619 C C . GLU A 1 83 ? 15.036 6.533 -1.546 1.00 91.44 83 GLU A C 1
ATOM 621 O O . GLU A 1 83 ? 15.962 6.011 -2.165 1.00 91.44 83 GLU A O 1
ATOM 626 N N . ASP A 1 84 ? 13.761 6.231 -1.821 1.00 91.69 84 ASP A N 1
ATOM 627 C CA . ASP A 1 84 ? 13.369 5.265 -2.848 1.00 91.69 84 ASP A CA 1
ATOM 628 C C . ASP A 1 84 ? 13.256 5.939 -4.226 1.00 91.69 84 ASP A C 1
ATOM 630 O O . ASP A 1 84 ? 12.258 6.579 -4.579 1.00 91.69 84 ASP A O 1
ATOM 634 N N . GLU A 1 85 ? 14.296 5.762 -5.041 1.00 92.50 85 GLU A N 1
ATOM 635 C CA . GLU A 1 85 ? 14.374 6.309 -6.398 1.00 92.50 85 GLU A CA 1
ATOM 636 C C . GLU A 1 85 ? 13.441 5.609 -7.402 1.00 92.50 85 GLU A C 1
ATOM 638 O O . GLU A 1 85 ? 13.161 6.143 -8.483 1.00 92.50 85 GLU A O 1
ATOM 643 N N . ILE A 1 86 ? 12.949 4.407 -7.090 1.00 95.00 86 ILE A N 1
ATOM 644 C CA . ILE A 1 86 ? 12.031 3.647 -7.948 1.00 95.00 86 ILE A CA 1
ATOM 645 C C . ILE A 1 86 ? 10.614 4.211 -7.799 1.00 95.00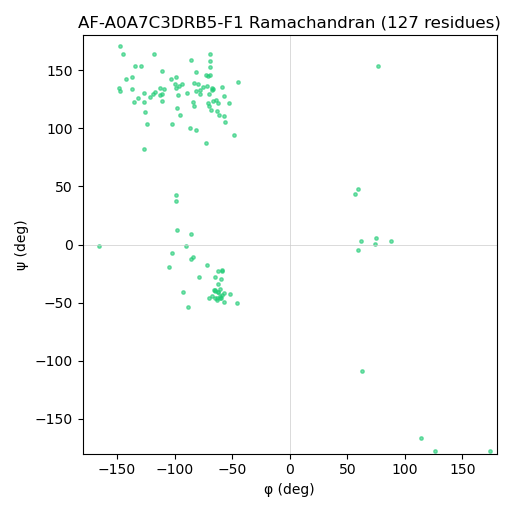 86 ILE A C 1
ATOM 647 O O . ILE A 1 86 ? 9.820 4.182 -8.754 1.00 95.00 86 ILE A O 1
ATOM 651 N N . LEU A 1 87 ? 10.295 4.792 -6.642 1.00 96.38 87 LEU A N 1
ATOM 652 C CA . LEU A 1 87 ? 9.030 5.470 -6.428 1.00 96.38 87 LEU A CA 1
ATOM 653 C C . LEU A 1 87 ? 8.934 6.799 -7.194 1.00 96.38 87 LEU A C 1
ATOM 655 O O . LEU A 1 87 ? 9.883 7.553 -7.382 1.00 96.38 87 LEU A O 1
ATOM 659 N N . SER A 1 88 ? 7.721 7.102 -7.659 1.00 97.50 88 SER A N 1
ATOM 660 C CA . SER A 1 88 ? 7.393 8.421 -8.197 1.00 97.50 88 SER A CA 1
ATOM 661 C C . SER A 1 88 ? 6.999 9.333 -7.040 1.00 97.50 88 SER A C 1
ATOM 663 O O . SER A 1 88 ? 6.573 8.844 -5.993 1.00 97.50 88 SER A O 1
ATOM 665 N N . ARG A 1 89 ? 7.075 10.657 -7.239 1.00 96.44 89 ARG A N 1
ATOM 666 C CA . ARG A 1 89 ? 6.725 11.657 -6.208 1.00 96.44 89 ARG A CA 1
ATOM 667 C C . ARG A 1 89 ? 5.405 11.325 -5.513 1.00 96.44 89 ARG A C 1
ATOM 669 O O . ARG A 1 89 ? 5.352 11.248 -4.298 1.00 96.44 89 ARG A O 1
ATOM 676 N N . ARG A 1 90 ? 4.371 11.056 -6.310 1.00 97.31 90 ARG A N 1
ATOM 677 C CA . ARG A 1 90 ? 3.112 10.437 -5.890 1.00 97.31 90 ARG A CA 1
ATOM 678 C C . ARG A 1 90 ? 2.947 9.201 -6.765 1.00 97.31 90 ARG A C 1
ATOM 680 O O . ARG A 1 90 ? 2.703 9.351 -7.956 1.00 97.31 90 ARG A O 1
ATOM 687 N N . HIS A 1 91 ? 3.198 8.017 -6.222 1.00 98.12 91 HIS A N 1
ATOM 688 C CA . HIS A 1 91 ? 3.246 6.780 -6.999 1.00 98.12 91 HIS A CA 1
ATOM 689 C C . HIS A 1 91 ? 1.860 6.144 -7.096 1.00 98.12 91 HIS A C 1
ATOM 691 O O . HIS A 1 91 ? 1.349 5.914 -8.185 1.00 98.12 91 HIS A O 1
ATOM 697 N N . PHE A 1 92 ? 1.218 5.923 -5.956 1.00 98.19 92 PHE A N 1
ATOM 698 C CA . PHE A 1 92 ? -0.150 5.429 -5.894 1.00 98.19 92 PHE A CA 1
ATOM 699 C C . PHE A 1 92 ? -0.858 5.997 -4.668 1.00 98.19 92 PHE A C 1
ATOM 701 O O . PHE A 1 92 ? -0.243 6.637 -3.812 1.00 98.19 92 PHE A O 1
ATOM 708 N N . ARG A 1 93 ? -2.165 5.786 -4.574 1.00 97.44 93 ARG A N 1
ATOM 709 C CA . ARG A 1 93 ? -2.937 6.072 -3.365 1.00 97.44 93 ARG A CA 1
ATOM 710 C C . ARG A 1 93 ? -3.771 4.875 -2.957 1.00 97.44 93 ARG A C 1
ATOM 712 O O . ARG A 1 93 ? -4.180 4.090 -3.807 1.00 97.44 93 ARG A O 1
ATOM 719 N N . VAL A 1 94 ? -4.060 4.786 -1.667 1.00 97.31 94 VAL A N 1
ATOM 720 C CA . VAL A 1 94 ? -5.074 3.895 -1.114 1.00 97.31 94 VAL A CA 1
ATOM 721 C C . VAL A 1 94 ? -6.229 4.743 -0.605 1.00 97.31 94 VAL A C 1
ATOM 723 O O . VAL A 1 94 ? -6.029 5.648 0.203 1.00 97.31 94 VAL A O 1
ATOM 726 N N . LEU A 1 95 ? -7.432 4.470 -1.102 1.00 96.38 95 LEU A N 1
ATOM 727 C CA . LEU A 1 95 ? -8.664 5.137 -0.695 1.00 96.38 95 LEU A CA 1
ATOM 728 C C . LEU A 1 95 ? -9.531 4.176 0.109 1.00 96.38 95 LEU A C 1
ATOM 730 O O . LEU A 1 95 ? -9.776 3.054 -0.330 1.00 96.38 95 LEU A O 1
ATOM 734 N N . VAL A 1 96 ? -10.056 4.637 1.238 1.00 96.12 96 VAL A N 1
ATOM 735 C CA . VAL A 1 96 ? -11.075 3.929 2.012 1.00 96.12 96 VAL A CA 1
ATOM 736 C C . VAL A 1 96 ? -12.441 4.471 1.607 1.00 96.12 96 VAL A C 1
ATOM 738 O O . VAL A 1 96 ? -12.777 5.627 1.868 1.00 96.12 96 VAL A O 1
ATOM 741 N N . GLY A 1 97 ? -13.229 3.642 0.928 1.00 93.38 97 GLY A N 1
ATOM 742 C CA . GLY A 1 97 ? -14.596 3.968 0.546 1.00 93.38 97 GLY A CA 1
ATOM 743 C C . GLY A 1 97 ? -15.532 4.034 1.755 1.00 93.38 97 GLY A C 1
ATO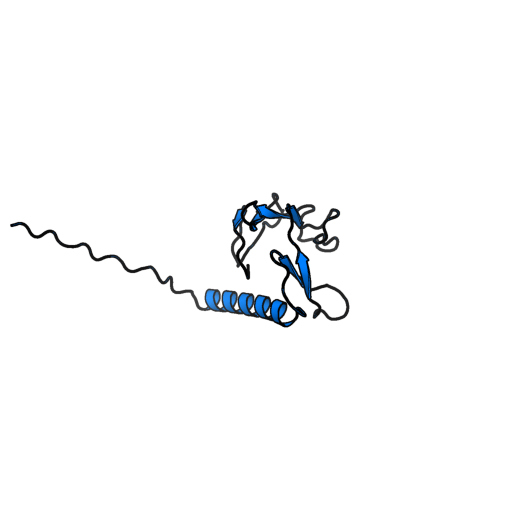M 744 O O . GLY A 1 97 ? -15.251 3.491 2.821 1.00 93.38 97 GLY A O 1
ATOM 745 N N . ARG A 1 98 ? -16.715 4.638 1.574 1.00 90.56 98 ARG A N 1
ATOM 746 C CA . ARG A 1 98 ? -17.750 4.730 2.630 1.00 90.56 98 ARG A CA 1
ATOM 747 C C . ARG A 1 98 ? -18.227 3.369 3.151 1.00 90.56 98 ARG A C 1
ATOM 749 O O . ARG A 1 98 ? -18.756 3.281 4.247 1.00 90.56 98 ARG A O 1
ATOM 756 N N . ASN A 1 99 ? -18.044 2.316 2.360 1.00 90.56 99 ASN A N 1
ATOM 757 C CA . ASN A 1 99 ? -18.339 0.927 2.713 1.00 90.56 99 ASN A CA 1
ATOM 758 C C . ASN A 1 99 ? -17.186 0.231 3.468 1.00 90.56 99 ASN A C 1
ATOM 760 O O . ASN A 1 99 ? -17.212 -0.990 3.606 1.00 90.56 99 ASN A O 1
ATOM 764 N N . GLY A 1 100 ? -16.149 0.971 3.876 1.00 90.50 100 GLY A N 1
ATOM 765 C CA . GLY A 1 100 ? -14.954 0.443 4.540 1.00 90.50 100 GLY A CA 1
ATOM 766 C C . GLY A 1 100 ? -13.996 -0.317 3.616 1.00 90.50 100 GLY A C 1
ATOM 767 O O . GLY A 1 100 ? -12.969 -0.811 4.075 1.00 90.50 100 GLY A O 1
ATOM 768 N N . ARG A 1 101 ? -14.298 -0.426 2.315 1.00 94.56 101 ARG A N 1
ATOM 769 C CA . ARG A 1 101 ? -13.434 -1.122 1.356 1.00 94.56 101 ARG A CA 1
ATOM 770 C C . ARG A 1 101 ? -12.273 -0.238 0.932 1.00 94.56 101 ARG A C 1
ATOM 772 O O . ARG A 1 101 ? -12.456 0.944 0.650 1.00 94.56 101 ARG A O 1
ATOM 779 N N . CY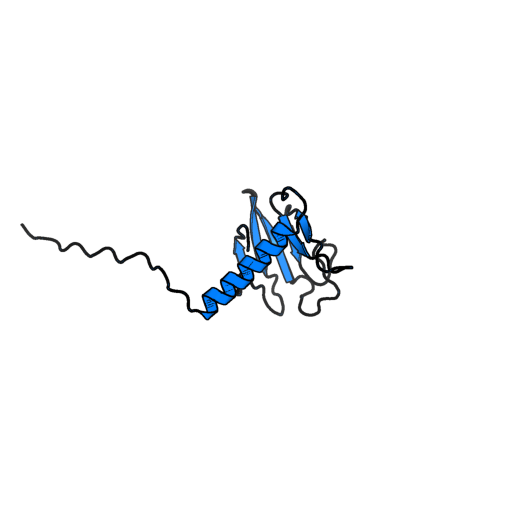S A 1 102 ? -11.093 -0.837 0.846 1.00 97.12 102 CYS A N 1
ATOM 780 C CA . CYS A 1 102 ? -9.878 -0.151 0.435 1.00 97.12 102 CYS A CA 1
ATOM 781 C C . CYS A 1 102 ? -9.630 -0.360 -1.060 1.00 97.12 102 CYS A C 1
ATOM 783 O O . CYS A 1 102 ? -9.765 -1.470 -1.563 1.00 97.12 102 CYS A O 1
ATOM 785 N N . HIS A 1 103 ? -9.249 0.692 -1.770 1.00 97.62 103 HIS A N 1
ATOM 786 C CA . HIS A 1 103 ? -8.921 0.644 -3.190 1.00 97.62 103 HIS A CA 1
ATOM 787 C C . HIS A 1 103 ? -7.546 1.251 -3.419 1.00 97.62 103 HIS A C 1
ATOM 789 O O . HIS A 1 103 ? -7.295 2.361 -2.962 1.00 97.62 103 HIS A O 1
ATOM 795 N N . ALA A 1 104 ? -6.678 0.550 -4.138 1.00 98.00 104 ALA A N 1
ATOM 796 C CA . ALA A 1 104 ? -5.411 1.089 -4.601 1.00 98.00 104 ALA A CA 1
ATOM 797 C C . ALA A 1 104 ? -5.562 1.658 -6.015 1.00 98.00 104 ALA A C 1
ATOM 799 O O . ALA A 1 104 ? -6.194 1.037 -6.871 1.00 98.00 104 ALA A O 1
ATOM 800 N N . GLU A 1 105 ? -4.964 2.817 -6.260 1.00 98.50 105 GLU A N 1
ATOM 801 C CA . GLU A 1 105 ? -4.973 3.502 -7.551 1.00 98.50 105 GLU A CA 1
ATOM 802 C C . GLU A 1 105 ? -3.577 4.020 -7.885 1.00 98.50 105 GLU A C 1
ATOM 804 O O . GLU A 1 105 ? -3.005 4.803 -7.124 1.00 98.50 105 GLU A O 1
ATOM 809 N N . ASP A 1 106 ? -3.044 3.600 -9.029 1.00 98.62 106 ASP A N 1
ATOM 810 C CA . ASP A 1 106 ? -1.807 4.136 -9.586 1.00 98.62 106 ASP A CA 1
ATOM 811 C C . ASP A 1 106 ? -2.010 5.594 -10.024 1.00 98.62 106 ASP A C 1
ATOM 813 O O . ASP A 1 106 ? -2.979 5.919 -10.708 1.00 98.62 106 ASP A O 1
ATOM 817 N N . LEU A 1 107 ? -1.086 6.479 -9.650 1.00 98.06 107 LEU A N 1
ATOM 818 C CA . LEU A 1 107 ? -1.153 7.912 -9.955 1.00 98.06 107 LEU A CA 1
ATOM 819 C C . LEU A 1 107 ? -0.283 8.273 -11.166 1.00 98.06 107 LEU A C 1
ATOM 821 O O . LEU A 1 107 ? 0.415 9.288 -11.153 1.00 98.06 107 LEU A O 1
ATOM 825 N N . HIS A 1 108 ? -0.328 7.436 -12.206 1.00 97.50 108 HIS A N 1
ATOM 826 C CA . HIS A 1 108 ? 0.520 7.524 -13.397 1.00 97.50 108 HIS A CA 1
ATOM 827 C C . HIS A 1 108 ? 2.006 7.432 -13.046 1.00 97.50 108 HIS A C 1
ATOM 829 O O . HIS A 1 108 ? 2.829 8.249 -13.469 1.00 97.50 108 HIS A O 1
ATOM 835 N N . SER A 1 109 ? 2.347 6.445 -12.224 1.00 97.88 109 SER A N 1
ATOM 836 C CA . SER A 1 109 ? 3.720 6.260 -11.777 1.00 97.88 109 SER A CA 1
ATOM 837 C C . SER A 1 109 ? 4.634 5.799 -12.917 1.00 97.88 109 SER A C 1
ATOM 839 O O . SER A 1 109 ? 4.215 5.116 -13.855 1.00 97.88 109 SER A O 1
ATOM 841 N N . ARG A 1 110 ? 5.928 6.129 -12.812 1.00 97.62 110 ARG A N 1
ATOM 842 C CA . ARG A 1 110 ? 6.944 5.759 -13.814 1.00 97.62 110 ARG A CA 1
ATOM 843 C C . ARG A 1 110 ? 7.025 4.243 -14.041 1.00 97.62 110 ARG A C 1
ATOM 845 O O . ARG A 1 110 ? 7.132 3.806 -15.182 1.00 97.62 110 ARG A O 1
ATOM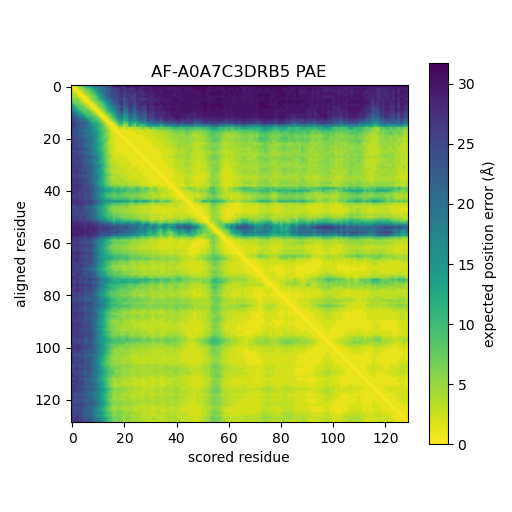 852 N N . ASN A 1 111 ? 6.966 3.457 -12.966 1.00 97.19 111 ASN A N 1
ATOM 853 C CA . ASN A 1 111 ? 7.181 2.004 -12.998 1.00 97.19 111 ASN A CA 1
ATOM 854 C C . ASN A 1 111 ? 5.871 1.191 -12.928 1.00 97.19 111 ASN A C 1
ATOM 856 O O . ASN A 1 111 ? 5.872 -0.021 -13.161 1.00 97.19 111 ASN A O 1
ATOM 860 N N . GLY A 1 112 ? 4.742 1.867 -12.691 1.00 97.75 112 GLY A N 1
ATOM 861 C CA . GLY A 1 112 ? 3.438 1.256 -12.467 1.00 97.75 112 GLY A CA 1
ATOM 862 C C . GLY A 1 112 ? 3.286 0.655 -11.071 1.00 97.75 112 GLY A C 1
ATOM 863 O O . GLY A 1 112 ? 4.247 0.181 -10.470 1.00 97.75 112 GLY A O 1
ATOM 864 N N . LEU A 1 113 ? 2.043 0.587 -10.602 1.00 97.75 113 LEU A N 1
ATOM 865 C CA . LEU A 1 113 ? 1.666 -0.159 -9.409 1.00 97.75 113 LEU A CA 1
ATOM 866 C C . LEU A 1 113 ? 1.494 -1.652 -9.715 1.00 97.75 113 LEU A C 1
ATOM 868 O O . LEU A 1 113 ? 0.782 -2.038 -10.647 1.00 97.75 113 LEU A O 1
ATOM 872 N N . TRP A 1 114 ? 2.093 -2.500 -8.881 1.00 95.75 114 TRP A N 1
ATOM 873 C CA . TRP A 1 114 ? 1.980 -3.953 -8.961 1.00 95.75 114 TRP A CA 1
ATOM 874 C C . TRP A 1 114 ? 1.403 -4.502 -7.664 1.00 95.75 114 TRP A C 1
ATOM 876 O O . TRP A 1 114 ? 1.927 -4.235 -6.590 1.00 95.75 114 TRP A O 1
ATOM 886 N N . ILE A 1 115 ? 0.342 -5.301 -7.767 1.00 94.19 115 ILE A N 1
ATOM 887 C CA . ILE A 1 115 ? -0.259 -5.995 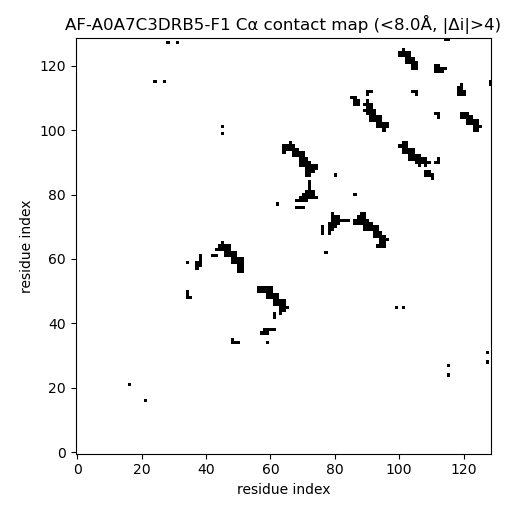-6.625 1.00 94.19 115 ILE A CA 1
ATOM 888 C C . ILE A 1 115 ? -0.344 -7.466 -6.979 1.00 94.19 115 ILE A C 1
ATOM 890 O O . ILE A 1 115 ? -0.979 -7.849 -7.971 1.00 94.19 115 ILE A O 1
ATOM 894 N N . ASN A 1 116 ? 0.275 -8.308 -6.154 1.00 90.75 116 ASN A N 1
ATOM 895 C CA . ASN A 1 116 ? 0.229 -9.754 -6.327 1.00 90.75 116 ASN A CA 1
ATOM 896 C C . ASN A 1 116 ? 0.732 -10.222 -7.711 1.00 90.75 116 ASN A C 1
ATOM 898 O O . ASN A 1 116 ? 0.117 -11.063 -8.369 1.00 90.75 116 ASN A O 1
ATOM 902 N N . GLY A 1 117 ? 1.848 -9.635 -8.162 1.00 89.25 117 GLY A N 1
ATOM 903 C CA . GLY A 1 117 ? 2.509 -9.961 -9.433 1.00 89.25 117 GLY A CA 1
ATOM 904 C C . GLY A 1 117 ? 1.801 -9.428 -10.682 1.00 89.25 117 GLY A C 1
ATOM 905 O O . GLY A 1 117 ? 2.214 -9.731 -11.798 1.00 89.25 117 GLY A O 1
ATOM 906 N N . ARG A 1 118 ? 0.732 -8.639 -10.523 1.00 92.00 118 ARG A N 1
ATOM 907 C CA . ARG A 1 118 ? -0.023 -8.053 -11.635 1.00 92.00 118 ARG A CA 1
ATOM 908 C C . ARG A 1 118 ? 0.052 -6.538 -11.586 1.00 92.00 118 ARG A C 1
ATOM 910 O O . ARG A 1 118 ? -0.235 -5.947 -10.547 1.00 92.00 118 ARG A O 1
ATOM 917 N N . ARG A 1 119 ? 0.379 -5.923 -12.722 1.00 96.38 119 ARG A N 1
ATOM 918 C CA . ARG A 1 119 ? 0.295 -4.472 -12.888 1.00 96.38 119 ARG A CA 1
ATOM 919 C C . ARG A 1 119 ? -1.168 -4.041 -12.865 1.00 96.38 119 ARG A C 1
ATOM 921 O O . ARG A 1 119 ? -2.006 -4.678 -13.505 1.00 96.38 119 ARG A O 1
ATOM 928 N N . VAL A 1 120 ? -1.478 -2.983 -12.128 1.00 97.31 120 VAL A N 1
ATOM 929 C CA . VAL A 1 120 ? -2.846 -2.494 -11.930 1.00 97.31 120 VAL A CA 1
ATOM 930 C C . VAL A 1 120 ? -2.897 -0.976 -12.043 1.00 97.31 120 VAL A C 1
ATOM 932 O O . VAL A 1 120 ? -1.985 -0.289 -11.600 1.00 97.31 120 VAL A O 1
ATOM 935 N N . GLN A 1 121 ? -3.986 -0.456 -12.612 1.00 98.25 121 GLN A N 1
ATOM 936 C CA . GLN A 1 121 ? -4.301 0.975 -12.545 1.00 98.25 121 GLN A CA 1
ATOM 937 C C . GLN A 1 121 ? -5.203 1.281 -11.346 1.00 98.25 121 GLN A C 1
ATOM 939 O O . GLN A 1 121 ? -5.011 2.275 -10.657 1.00 98.25 121 GLN A O 1
ATOM 944 N N . TYR A 1 122 ? -6.184 0.412 -11.093 1.00 97.75 122 TYR A N 1
ATOM 945 C CA . TYR A 1 122 ? -7.135 0.517 -9.993 1.00 97.75 122 TYR A CA 1
ATOM 946 C C . TYR A 1 122 ? -7.521 -0.886 -9.522 1.00 97.75 122 TYR A C 1
ATOM 948 O O . TYR A 1 122 ? -7.833 -1.747 -10.350 1.00 97.75 122 TYR A O 1
ATOM 956 N N . ARG A 1 123 ? -7.495 -1.144 -8.211 1.00 97.75 123 ARG A N 1
ATOM 957 C CA . ARG A 1 123 ? -7.808 -2.463 -7.644 1.00 97.75 123 ARG A CA 1
ATOM 958 C C . ARG A 1 123 ? -8.448 -2.349 -6.266 1.00 97.75 123 ARG A C 1
ATOM 960 O O . ARG A 1 123 ? -7.970 -1.608 -5.416 1.00 97.75 123 ARG A O 1
ATOM 967 N N . LEU A 1 124 ? -9.513 -3.120 -6.043 1.00 97.44 124 LEU A N 1
ATOM 968 C CA . LEU A 1 124 ? -10.033 -3.381 -4.701 1.00 97.44 124 LEU A CA 1
ATOM 969 C C . LEU A 1 124 ? -8.999 -4.209 -3.929 1.00 97.44 124 LEU A C 1
ATOM 971 O O . LEU A 1 124 ? -8.629 -5.286 -4.397 1.00 97.44 124 LEU A O 1
ATOM 975 N N . LEU A 1 125 ? -8.570 -3.704 -2.777 1.00 95.88 125 LEU A N 1
ATOM 976 C CA . LEU A 1 125 ? -7.679 -4.407 -1.865 1.00 95.88 125 LEU A CA 1
ATOM 977 C C . LEU A 1 125 ? -8.472 -5.359 -0.976 1.00 95.88 125 LEU A C 1
ATOM 979 O O . LEU A 1 125 ? -9.538 -5.012 -0.455 1.00 95.88 125 LEU A O 1
ATOM 983 N N . VAL A 1 126 ? -7.916 -6.544 -0.770 1.00 92.88 126 VAL A N 1
ATOM 984 C CA . VAL A 1 126 ? -8.371 -7.507 0.232 1.00 92.88 126 VAL A CA 1
ATOM 985 C C . VAL A 1 126 ? -7.268 -7.764 1.252 1.00 92.88 126 VAL A C 1
ATOM 987 O O . VAL A 1 126 ? -6.109 -7.417 1.040 1.00 92.88 126 VAL A O 1
ATOM 990 N N . HIS A 1 127 ? -7.626 -8.356 2.390 1.00 88.38 127 HIS A N 1
ATOM 991 C CA . HIS A 1 127 ? -6.638 -8.712 3.402 1.00 88.38 127 HIS A CA 1
ATOM 992 C C . HIS A 1 127 ? -5.561 -9.637 2.808 1.00 88.38 127 HIS A C 1
ATOM 994 O O . HIS A 1 127 ? -5.891 -10.660 2.208 1.00 88.38 127 HIS A O 1
ATOM 1000 N N . GLY A 1 128 ? -4.292 -9.263 2.988 1.00 87.00 128 GLY A N 1
ATOM 1001 C CA . GLY A 1 128 ? -3.134 -9.993 2.467 1.00 87.00 128 GLY A CA 1
ATOM 1002 C C . GLY A 1 128 ? -2.695 -9.618 1.046 1.00 87.00 128 GLY A C 1
ATOM 1003 O O . GLY A 1 128 ? -1.774 -10.262 0.545 1.00 87.00 128 GLY A O 1
ATOM 1004 N N . ASP A 1 129 ? -3.332 -8.632 0.394 1.00 90.44 129 ASP A N 1
ATOM 1005 C CA . ASP A 1 129 ? -2.771 -7.994 -0.814 1.00 90.44 129 ASP A CA 1
ATOM 1006 C C . ASP A 1 129 ? -1.449 -7.255 -0.540 1.00 90.44 129 ASP A C 1
ATOM 1008 O O . ASP A 1 129 ? -1.236 -6.796 0.608 1.00 90.44 129 ASP A O 1
#

Secondary structure (DSSP, 8-state):
--PPP-------------HHHHHHHHHHHHHHHHHHHHS-SPPPSSEEEEE--SSSS--EEEEE--SEEEEBSSSSSTTB-TT-SSS-SS-EEEEE-TTS-EEEEE-S-SS-EEETTEEESEEEE-TT-

pLDDT: mean 85.48, std 16.57, range [36.5, 98.62]